Protein AF-A0AAX0AZK7-F1 (afdb_monomer_lite)

Sequence (66 aa):
MEGRRPPRRKNQKPITGEIFYPTTEEGKRIFIDSSTPVVIDILEKQLGPKRLSILMEHYKRRLQKA

Foldseek 3Di:
DDDPDDDDPPDPDPPDDDDDQDPDPVSNVVCCVVCVVVVLVVCCVVQNPVRSVVVVVVVVVVVVVD

Organism: Clostridium beijerinckii (NCBI:txid1520)

Structure (mmCIF, N/CA/C/O backbone):
data_AF-A0AAX0AZK7-F1
#
_entry.id   AF-A0AAX0AZK7-F1
#
loop_
_atom_site.group_PDB
_atom_site.id
_atom_site.type_symbol
_atom_site.label_atom_id
_atom_site.label_alt_id
_atom_site.label_comp_id
_atom_site.label_asym_id
_atom_site.label_entity_id
_atom_site.label_seq_id
_atom_site.pdbx_PDB_ins_code
_atom_site.Cartn_x
_atom_site.Cartn_y
_atom_site.Cartn_z
_atom_site.occupancy
_atom_site.B_iso_or_equiv
_atom_site.auth_seq_id
_atom_site.auth_comp_id
_atom_site.auth_asym_id
_atom_site.auth_atom_id
_atom_site.pdbx_PDB_model_num
ATOM 1 N N . MET A 1 1 ? -32.632 -38.450 -21.335 1.00 44.72 1 MET A N 1
ATOM 2 C CA . MET A 1 1 ? -31.713 -37.422 -21.868 1.00 44.72 1 MET A CA 1
ATOM 3 C C . MET A 1 1 ? -30.669 -37.138 -20.802 1.00 44.72 1 MET A C 1
ATOM 5 O O . MET A 1 1 ? -30.986 -36.501 -19.807 1.00 44.72 1 MET A O 1
ATOM 9 N N . GLU A 1 2 ? -29.470 -37.702 -20.942 1.00 50.06 2 GLU A N 1
ATOM 10 C CA . GLU A 1 2 ? -28.380 -37.507 -19.981 1.00 50.06 2 GLU A CA 1
ATOM 11 C C . GLU A 1 2 ? -27.899 -36.052 -19.990 1.00 50.06 2 GLU A C 1
ATOM 13 O O . GLU A 1 2 ? -27.607 -35.470 -21.037 1.00 50.06 2 GLU A O 1
ATOM 18 N N . GLY A 1 3 ? -27.859 -35.451 -18.798 1.00 61.34 3 GLY A N 1
ATOM 19 C CA . GLY A 1 3 ? -27.452 -34.069 -18.591 1.00 61.34 3 GLY A CA 1
ATOM 20 C C . GLY A 1 3 ? -25.990 -33.865 -18.972 1.00 61.34 3 GLY A C 1
ATOM 21 O O . GLY A 1 3 ? -25.086 -34.348 -18.290 1.00 61.34 3 GLY A O 1
ATOM 22 N N . ARG A 1 4 ? -25.757 -33.102 -20.043 1.00 64.12 4 ARG A N 1
ATOM 23 C CA . ARG A 1 4 ? -24.427 -32.632 -20.446 1.00 64.12 4 ARG A CA 1
ATOM 24 C C . ARG A 1 4 ? -23.884 -31.679 -19.378 1.00 64.12 4 ARG A C 1
ATOM 26 O O . ARG A 1 4 ? -24.065 -30.468 -19.467 1.00 64.12 4 ARG A O 1
ATOM 33 N N . ARG A 1 5 ? -23.230 -32.209 -18.340 1.00 64.56 5 ARG A N 1
ATOM 34 C CA . ARG A 1 5 ? -22.419 -31.377 -17.441 1.00 64.56 5 ARG A CA 1
ATOM 35 C C . ARG A 1 5 ? -21.236 -30.823 -18.242 1.00 64.56 5 ARG A C 1
ATOM 37 O O . ARG A 1 5 ? -20.609 -31.590 -18.977 1.00 64.56 5 ARG A O 1
ATOM 44 N N . PRO A 1 6 ? -20.914 -29.525 -18.119 1.00 66.56 6 PRO A N 1
ATOM 45 C CA . PRO A 1 6 ? -19.769 -28.957 -18.811 1.00 66.56 6 PRO A CA 1
ATOM 46 C C . PRO A 1 6 ? -18.485 -29.695 -18.393 1.00 66.56 6 PRO A C 1
ATOM 48 O O . PRO A 1 6 ? -18.343 -30.071 -17.222 1.00 66.56 6 PRO A O 1
ATOM 51 N N . PRO A 1 7 ? -17.552 -29.934 -19.330 1.00 69.50 7 PRO A N 1
ATOM 52 C CA . PRO A 1 7 ? -16.323 -30.653 -19.036 1.00 69.50 7 PRO A CA 1
ATOM 53 C C . PRO A 1 7 ? -15.530 -29.908 -17.956 1.00 69.50 7 PRO A C 1
ATOM 55 O O . PRO A 1 7 ? -15.262 -28.710 -18.070 1.00 69.50 7 PRO A O 1
ATOM 58 N N . ARG A 1 8 ? -15.152 -30.621 -16.884 1.00 64.69 8 ARG A N 1
ATOM 59 C CA . ARG A 1 8 ? -14.244 -30.098 -15.851 1.00 64.69 8 ARG A CA 1
ATOM 60 C C . ARG A 1 8 ? -12.965 -29.620 -16.543 1.00 64.69 8 ARG A C 1
ATOM 62 O O . ARG A 1 8 ? -12.340 -30.401 -17.258 1.00 64.69 8 ARG A O 1
ATOM 69 N N . ARG A 1 9 ? -12.581 -28.353 -16.335 1.00 65.50 9 ARG A N 1
ATOM 70 C CA . ARG A 1 9 ? -11.346 -27.748 -16.865 1.00 65.50 9 ARG A CA 1
ATOM 71 C C . ARG A 1 9 ? -10.128 -28.474 -16.279 1.00 65.50 9 ARG A C 1
ATOM 73 O O . ARG A 1 9 ? -9.572 -28.046 -15.278 1.00 65.50 9 ARG A O 1
ATOM 80 N N . LYS A 1 10 ? -9.751 -29.608 -16.873 1.00 59.69 10 LYS A N 1
ATOM 81 C CA . LYS A 1 10 ? -8.759 -30.544 -16.320 1.00 59.69 10 LYS A CA 1
ATOM 82 C C . LYS A 1 10 ? -7.316 -30.022 -16.346 1.00 59.69 10 LYS A C 1
ATOM 84 O O . LYS A 1 10 ? -6.487 -30.591 -15.658 1.00 59.69 10 LYS A O 1
ATOM 89 N N . ASN A 1 11 ? -7.027 -28.940 -17.077 1.00 61.50 11 ASN A N 1
ATOM 90 C CA . ASN A 1 11 ? -5.657 -28.512 -17.385 1.00 61.50 11 ASN A CA 1
ATOM 91 C C . ASN A 1 11 ? -5.442 -26.986 -17.289 1.00 61.50 11 ASN A C 1
ATOM 93 O O . ASN A 1 11 ? -4.729 -26.422 -18.119 1.00 61.50 11 ASN A O 1
ATOM 97 N N . GLN A 1 12 ? -6.050 -26.282 -16.326 1.00 63.66 12 GLN A N 1
ATOM 98 C CA . GLN A 1 12 ? -5.599 -24.911 -16.044 1.00 63.66 12 GLN A CA 1
ATOM 99 C C . GLN A 1 12 ? -4.235 -24.993 -15.354 1.00 63.66 12 GLN A C 1
ATOM 101 O O . GLN A 1 12 ? -4.152 -25.182 -14.144 1.00 63.66 12 GLN A O 1
ATOM 106 N N . LYS A 1 13 ? -3.159 -24.924 -16.144 1.00 69.56 13 LYS A N 1
ATOM 107 C CA . LYS A 1 13 ? -1.810 -24.747 -15.603 1.00 69.56 13 LYS A CA 1
ATOM 108 C C . LYS A 1 13 ? -1.793 -23.439 -14.797 1.00 69.56 13 LYS A C 1
ATOM 110 O O . LYS A 1 13 ? -2.412 -22.470 -15.248 1.00 69.56 13 LYS A O 1
ATOM 115 N N . PRO A 1 14 ? -1.132 -23.395 -13.628 1.00 74.25 14 PRO A N 1
ATOM 116 C CA . PRO A 1 14 ? -0.961 -22.144 -12.906 1.00 74.25 14 PRO A CA 1
ATOM 117 C C . PRO A 1 14 ? -0.262 -21.138 -13.824 1.00 74.25 14 PRO A C 1
ATOM 119 O O . PRO A 1 14 ? 0.667 -21.495 -14.547 1.00 74.25 14 PRO A O 1
ATOM 122 N N . ILE A 1 15 ? -0.738 -19.894 -13.827 1.00 71.38 15 ILE A N 1
ATOM 123 C CA . ILE A 1 15 ? -0.059 -18.807 -14.530 1.00 71.38 15 ILE A CA 1
ATOM 124 C C . ILE A 1 15 ? 1.267 -18.587 -13.799 1.00 71.38 15 ILE A C 1
ATOM 126 O O . 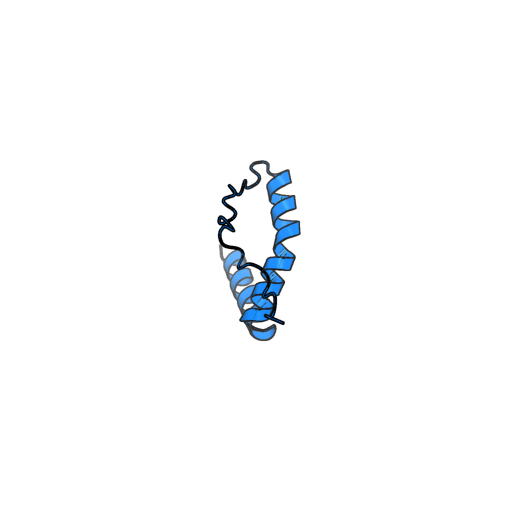ILE A 1 15 ? 1.291 -18.060 -12.691 1.00 71.38 15 ILE A O 1
ATOM 130 N N . THR A 1 16 ? 2.362 -19.043 -14.399 1.00 69.12 16 THR A N 1
ATOM 131 C CA . THR A 1 16 ? 3.726 -18.793 -13.932 1.00 69.12 16 THR A CA 1
ATOM 132 C C . THR A 1 16 ? 4.273 -17.607 -14.714 1.00 69.12 16 THR A C 1
ATOM 134 O O . THR A 1 16 ? 4.622 -17.754 -15.884 1.00 69.12 16 THR A O 1
ATOM 137 N N . GLY A 1 17 ? 4.285 -16.427 -14.098 1.00 69.81 17 GLY A N 1
ATOM 138 C CA . GLY A 1 17 ? 4.882 -15.219 -14.664 1.00 69.81 17 GLY A CA 1
ATOM 139 C C . GLY A 1 17 ? 5.979 -14.691 -13.748 1.00 69.81 17 GLY A C 1
ATOM 140 O O . GLY A 1 17 ? 5.813 -14.693 -12.529 1.00 69.81 17 GLY A O 1
ATOM 141 N N . GLU A 1 18 ? 7.089 -14.244 -14.332 1.00 71.88 18 GLU A N 1
ATOM 142 C CA . GLU A 1 18 ? 8.097 -13.464 -13.616 1.00 71.88 18 GLU A CA 1
ATOM 143 C C . GLU A 1 18 ? 7.605 -12.022 -13.475 1.00 71.88 18 GLU A C 1
ATOM 145 O O . GLU A 1 18 ? 7.208 -11.381 -14.450 1.00 71.88 18 GLU A O 1
ATOM 150 N N . ILE A 1 19 ? 7.592 -11.520 -12.241 1.00 72.06 19 ILE A N 1
ATOM 151 C CA . ILE A 1 19 ? 7.213 -10.139 -11.952 1.00 72.06 19 ILE A CA 1
ATOM 152 C C . ILE A 1 19 ? 8.473 -9.286 -12.075 1.00 72.06 19 ILE A C 1
ATOM 154 O O . ILE A 1 19 ? 9.349 -9.330 -11.211 1.00 72.06 19 ILE A O 1
ATOM 158 N N . PHE A 1 20 ? 8.559 -8.502 -13.147 1.00 74.81 20 PHE A N 1
ATOM 159 C CA . PHE A 1 20 ? 9.630 -7.527 -13.317 1.00 74.81 20 PHE A CA 1
ATOM 160 C C . PHE A 1 20 ? 9.294 -6.249 -12.552 1.00 74.81 20 PHE A C 1
ATOM 162 O O . PHE A 1 20 ? 8.364 -5.523 -12.904 1.00 74.81 20 PHE A O 1
ATOM 169 N N . TYR A 1 21 ? 10.070 -5.966 -11.507 1.00 82.44 21 TYR A N 1
ATOM 170 C CA . TYR A 1 21 ? 10.013 -4.681 -10.819 1.00 82.44 21 TYR A CA 1
ATOM 171 C C . TYR A 1 21 ? 10.818 -3.629 -11.591 1.00 82.44 21 TYR A C 1
ATOM 173 O O . TYR A 1 21 ? 11.893 -3.942 -12.112 1.00 82.44 21 TYR A O 1
ATOM 181 N N . PRO A 1 22 ? 10.335 -2.378 -11.665 1.00 88.25 22 PRO A N 1
ATOM 182 C CA . PRO A 1 22 ? 11.052 -1.325 -12.365 1.00 88.25 22 PRO A CA 1
ATOM 183 C C . PRO A 1 22 ? 12.376 -1.000 -11.669 1.00 88.25 22 PRO A C 1
ATOM 185 O O . PRO A 1 22 ? 12.450 -0.863 -10.447 1.00 88.25 22 PRO A O 1
ATOM 188 N N . THR A 1 23 ? 13.427 -0.844 -12.470 1.00 89.12 23 THR A N 1
ATOM 189 C CA . THR A 1 23 ? 14.786 -0.557 -11.992 1.00 89.12 23 THR A CA 1
ATOM 190 C C . THR A 1 23 ? 15.137 0.927 -12.063 1.00 89.12 23 THR A C 1
ATOM 192 O O . THR A 1 23 ? 15.936 1.398 -11.254 1.00 89.12 23 THR A O 1
ATOM 195 N N . THR A 1 24 ? 14.523 1.678 -12.982 1.00 93.38 24 THR A N 1
ATOM 196 C CA . THR A 1 24 ? 14.731 3.125 -13.131 1.00 93.38 24 THR A CA 1
ATOM 197 C C . THR A 1 24 ? 14.027 3.905 -12.021 1.00 93.38 24 THR A C 1
ATOM 199 O O . THR A 1 24 ? 12.972 3.500 -11.536 1.00 93.38 24 THR A O 1
ATOM 202 N N . GLU A 1 25 ? 14.581 5.055 -11.631 1.00 92.12 25 GLU A N 1
ATOM 203 C CA . GLU A 1 25 ? 13.969 5.923 -10.611 1.00 92.12 25 GLU A CA 1
ATOM 204 C C . GLU A 1 25 ? 12.572 6.407 -11.021 1.00 92.12 25 GLU A C 1
ATOM 206 O O . GLU A 1 25 ? 11.650 6.431 -10.207 1.00 92.12 25 GLU A O 1
ATOM 211 N N . GLU A 1 26 ? 12.387 6.726 -12.303 1.00 91.25 26 GLU A N 1
ATOM 212 C CA . GLU A 1 26 ? 11.084 7.099 -12.856 1.00 91.25 26 GLU A CA 1
ATOM 213 C C . GLU A 1 26 ? 10.086 5.934 -12.795 1.00 91.25 26 GLU A C 1
ATOM 215 O O . GLU A 1 26 ? 8.961 6.100 -12.324 1.00 91.25 26 GLU A O 1
ATOM 220 N N . GLY A 1 27 ? 10.515 4.725 -13.169 1.00 88.94 27 GLY A N 1
ATOM 221 C CA . GLY A 1 27 ? 9.671 3.535 -13.106 1.00 88.94 27 GLY A CA 1
ATOM 222 C C . GLY A 1 27 ? 9.269 3.174 -11.675 1.00 88.94 27 GLY A C 1
ATOM 223 O O . GLY A 1 27 ? 8.121 2.799 -11.436 1.00 88.94 27 GLY A O 1
ATOM 224 N N . LYS A 1 28 ? 10.176 3.339 -10.704 1.00 92.38 28 LYS A N 1
ATOM 225 C CA . LYS A 1 28 ? 9.868 3.139 -9.279 1.00 92.38 28 LYS A CA 1
ATOM 226 C C . LYS A 1 28 ? 8.786 4.099 -8.798 1.00 92.38 28 LYS A C 1
ATOM 228 O O . LYS A 1 28 ? 7.871 3.657 -8.108 1.00 92.38 28 LYS A O 1
ATOM 233 N N . ARG A 1 29 ? 8.859 5.381 -9.179 1.00 92.19 29 ARG A N 1
ATOM 234 C CA . ARG A 1 29 ? 7.829 6.374 -8.831 1.00 92.19 29 ARG A CA 1
ATOM 235 C C . ARG A 1 29 ? 6.471 5.978 -9.393 1.00 92.19 29 ARG A C 1
ATOM 237 O O . ARG A 1 29 ? 5.530 5.832 -8.625 1.00 92.19 29 ARG A O 1
ATOM 244 N N . ILE A 1 30 ? 6.403 5.675 -10.690 1.00 91.69 30 ILE A N 1
ATOM 245 C CA . ILE A 1 30 ? 5.158 5.250 -11.351 1.00 91.69 30 ILE A CA 1
ATOM 246 C C . ILE A 1 30 ? 4.574 3.997 -10.683 1.00 91.69 30 ILE A C 1
ATOM 248 O O . ILE A 1 30 ? 3.365 3.906 -10.460 1.00 91.69 30 ILE A O 1
ATOM 252 N N . PHE A 1 31 ? 5.418 3.023 -10.336 1.00 90.44 31 PHE A N 1
ATOM 253 C CA . PHE A 1 31 ? 4.975 1.811 -9.651 1.00 90.44 31 PHE A CA 1
ATOM 254 C C . PHE A 1 31 ? 4.433 2.099 -8.251 1.00 90.44 31 PHE A C 1
ATOM 256 O O . PHE A 1 31 ? 3.372 1.589 -7.894 1.00 90.44 31 PHE A O 1
ATOM 263 N N . ILE A 1 32 ? 5.120 2.925 -7.462 1.00 91.69 32 ILE A N 1
ATOM 264 C CA . ILE A 1 32 ? 4.644 3.319 -6.132 1.00 91.69 32 ILE A CA 1
ATOM 265 C C . ILE A 1 32 ? 3.317 4.070 -6.258 1.00 91.69 32 ILE A C 1
ATOM 267 O O . ILE A 1 32 ? 2.352 3.692 -5.598 1.00 91.69 32 ILE A O 1
ATOM 271 N N . ASP A 1 33 ? 3.230 5.061 -7.142 1.00 93.69 33 ASP A N 1
ATOM 272 C CA . ASP A 1 33 ? 2.036 5.896 -7.300 1.00 93.69 33 ASP A CA 1
ATOM 273 C C . ASP A 1 33 ? 0.818 5.077 -7.751 1.00 93.69 33 ASP A C 1
ATOM 275 O O . ASP A 1 33 ? -0.288 5.264 -7.245 1.00 93.69 33 ASP A O 1
ATOM 279 N N . SER A 1 34 ? 1.021 4.114 -8.656 1.00 91.81 34 SER A N 1
ATOM 280 C CA . SER A 1 34 ? -0.054 3.241 -9.149 1.00 91.81 34 SER A CA 1
ATOM 281 C C . SER A 1 34 ? -0.456 2.138 -8.166 1.00 91.81 34 SER A C 1
ATOM 283 O O . SER A 1 34 ? -1.632 1.778 -8.099 1.00 91.81 34 SER A O 1
ATOM 285 N N . SER A 1 35 ? 0.488 1.592 -7.393 1.00 91.81 35 SER A N 1
ATOM 286 C CA . SER A 1 35 ? 0.218 0.488 -6.460 1.00 91.81 35 SER A CA 1
ATOM 287 C C . SER A 1 35 ? -0.277 0.955 -5.092 1.00 91.81 35 SER A C 1
ATOM 289 O O . SER A 1 35 ? -1.053 0.240 -4.453 1.00 91.81 35 SER A O 1
ATOM 291 N N . THR A 1 36 ? 0.123 2.151 -4.648 1.00 93.88 36 THR A N 1
ATOM 292 C CA . THR A 1 36 ? -0.205 2.676 -3.313 1.00 93.88 36 THR A CA 1
ATOM 293 C C . THR A 1 36 ? -1.709 2.655 -3.021 1.00 93.88 36 THR A C 1
ATOM 295 O O . THR A 1 36 ? -2.072 2.093 -1.988 1.00 93.88 36 THR A O 1
ATOM 298 N N . PRO A 1 37 ? -2.610 3.153 -3.895 1.00 94.44 37 PRO A N 1
ATOM 299 C CA . PRO A 1 37 ? -4.050 3.120 -3.624 1.00 94.44 37 PRO A CA 1
ATOM 300 C C . PRO A 1 37 ? -4.581 1.701 -3.383 1.00 94.44 37 PRO A C 1
ATOM 302 O O . PRO A 1 37 ? -5.310 1.463 -2.427 1.00 94.44 37 PRO A O 1
ATOM 305 N N . VAL A 1 38 ? -4.139 0.731 -4.192 1.00 95.69 38 VAL A N 1
ATOM 306 C CA . VAL A 1 38 ? -4.562 -0.673 -4.069 1.00 95.69 38 VAL A CA 1
ATOM 307 C C . VAL A 1 38 ? -4.111 -1.272 -2.739 1.00 95.69 38 VAL A C 1
ATOM 309 O O . VAL A 1 38 ? -4.871 -1.984 -2.081 1.00 95.69 38 VAL A O 1
ATOM 312 N N . VAL A 1 39 ? -2.878 -0.981 -2.323 1.00 94.12 39 VAL A N 1
ATOM 313 C CA . VAL A 1 39 ? -2.346 -1.451 -1.039 1.00 94.12 39 VAL A CA 1
ATOM 314 C C . VAL A 1 39 ? -3.120 -0.832 0.124 1.00 94.12 39 VAL A C 1
ATOM 316 O O . VAL A 1 39 ? -3.493 -1.553 1.049 1.00 94.12 39 VAL A O 1
ATOM 319 N N . ILE A 1 40 ? -3.401 0.473 0.071 1.00 95.56 40 ILE A N 1
ATOM 320 C CA . ILE A 1 40 ? -4.189 1.167 1.097 1.00 95.56 40 ILE A CA 1
ATOM 321 C C . ILE A 1 40 ? -5.590 0.560 1.213 1.00 95.56 40 ILE A C 1
ATOM 323 O O . ILE A 1 40 ? -6.000 0.227 2.323 1.00 95.56 40 ILE A O 1
ATOM 327 N N . ASP A 1 41 ? -6.269 0.307 0.094 1.00 96.88 41 ASP A N 1
ATOM 328 C CA . ASP A 1 41 ? -7.594 -0.322 0.079 1.00 96.88 41 ASP A CA 1
ATOM 329 C C . ASP A 1 41 ? -7.586 -1.725 0.706 1.00 96.88 41 ASP A C 1
ATOM 331 O O . ASP A 1 41 ? -8.500 -2.098 1.447 1.00 96.88 41 ASP A O 1
ATOM 335 N N . ILE A 1 42 ? -6.560 -2.533 0.413 1.00 96.81 42 ILE A N 1
ATOM 336 C CA . ILE A 1 42 ? -6.404 -3.869 1.009 1.00 96.81 42 ILE A CA 1
ATOM 337 C C . ILE A 1 42 ? -6.225 -3.750 2.525 1.00 96.81 42 ILE A C 1
ATOM 339 O O . ILE A 1 42 ? -6.879 -4.474 3.281 1.00 96.81 42 ILE A O 1
ATOM 343 N N . LEU A 1 43 ? -5.366 -2.833 2.972 1.00 95.69 43 LEU A N 1
ATOM 344 C CA . LEU A 1 43 ? -5.116 -2.607 4.393 1.00 95.69 43 LEU A CA 1
ATOM 345 C C . LEU A 1 43 ? -6.366 -2.088 5.110 1.00 95.69 43 LEU A C 1
ATOM 347 O O . LEU A 1 43 ? -6.665 -2.541 6.216 1.00 95.69 43 LEU A O 1
ATOM 351 N N . GLU A 1 44 ? -7.126 -1.190 4.484 1.00 96.31 44 GLU A N 1
ATOM 352 C CA . GLU A 1 44 ? -8.369 -0.667 5.047 1.00 96.31 44 GLU A CA 1
ATOM 353 C C . GLU A 1 44 ? -9.417 -1.771 5.188 1.00 96.31 44 GLU A C 1
ATOM 355 O O . GLU A 1 44 ? -10.032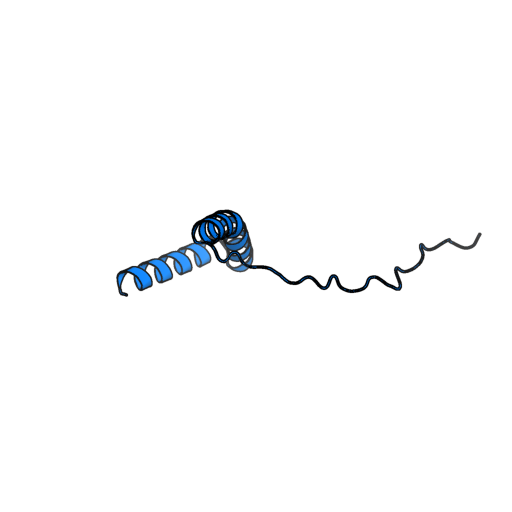 -1.896 6.248 1.00 96.31 44 GLU A O 1
ATOM 360 N N . LYS A 1 45 ? -9.563 -2.641 4.180 1.00 97.06 45 LYS A N 1
ATOM 361 C CA . LYS A 1 45 ? -10.472 -3.798 4.243 1.00 97.06 45 LYS A CA 1
ATOM 362 C C . LYS A 1 45 ? -10.113 -4.777 5.359 1.00 97.06 45 LYS A C 1
ATOM 364 O O . LYS A 1 45 ? -11.010 -5.361 5.960 1.00 97.06 45 LYS A O 1
ATOM 369 N N . GLN A 1 46 ? -8.824 -4.980 5.628 1.00 96.12 46 GLN A N 1
ATOM 370 C CA . GLN A 1 46 ? -8.370 -5.945 6.635 1.00 96.12 46 GLN A CA 1
ATOM 371 C C . GLN A 1 46 ? -8.391 -5.386 8.062 1.00 96.12 46 GLN A C 1
ATOM 373 O O . GLN A 1 46 ? -8.708 -6.109 9.006 1.00 96.12 46 GLN A O 1
ATOM 378 N N . LEU A 1 47 ? -8.031 -4.115 8.238 1.00 95.12 47 LEU A N 1
ATOM 379 C CA . LEU A 1 47 ? -7.835 -3.507 9.558 1.00 95.12 47 LEU A CA 1
ATOM 380 C C . LEU A 1 47 ? -9.012 -2.625 9.989 1.00 95.12 47 LEU A C 1
ATOM 382 O O . LEU A 1 47 ? -9.21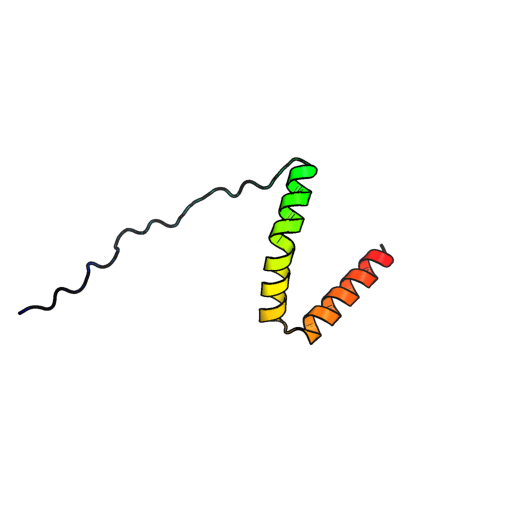3 -2.404 11.187 1.00 95.12 47 LEU A O 1
ATOM 386 N N . GLY A 1 48 ? -9.772 -2.111 9.026 1.00 96.00 48 GLY A N 1
ATOM 387 C CA . GLY A 1 48 ? -10.735 -1.035 9.205 1.00 96.00 48 GLY A CA 1
ATOM 388 C C . GLY A 1 48 ? -10.070 0.352 9.278 1.00 96.00 48 GLY A C 1
ATOM 389 O O . GLY A 1 48 ? -8.910 0.480 9.695 1.00 96.00 48 GLY A O 1
ATOM 390 N N . PRO A 1 49 ? -10.819 1.423 8.958 1.00 94.44 49 PRO A N 1
ATOM 391 C CA . PRO A 1 49 ? -10.279 2.778 8.796 1.00 94.44 49 PRO A CA 1
ATOM 392 C C . PRO A 1 49 ? -9.603 3.318 10.063 1.00 94.44 49 PRO A C 1
ATOM 394 O O . PRO A 1 49 ? -8.536 3.931 10.009 1.00 94.44 49 PRO A O 1
ATOM 397 N N . LYS A 1 50 ? -10.180 3.047 11.243 1.00 96.38 50 LYS A N 1
ATOM 398 C CA . LYS A 1 50 ? -9.659 3.555 12.523 1.00 96.38 50 LYS A CA 1
ATOM 399 C C . LYS A 1 50 ? -8.284 2.975 12.868 1.00 96.38 50 LYS A C 1
ATOM 401 O O . LYS A 1 50 ? -7.403 3.710 13.304 1.00 96.38 50 LYS A O 1
ATOM 406 N N . ARG A 1 51 ? -8.094 1.663 12.691 1.00 96.12 51 ARG A N 1
ATOM 407 C CA . ARG A 1 51 ? -6.813 1.000 12.997 1.00 96.12 51 ARG A CA 1
ATOM 408 C C . ARG A 1 51 ? -5.750 1.343 11.959 1.00 96.12 51 ARG A C 1
ATOM 410 O O . ARG A 1 51 ? -4.600 1.550 12.337 1.00 96.12 51 ARG A O 1
ATOM 417 N N . LEU A 1 52 ? -6.138 1.462 10.687 1.00 96.38 52 LEU A N 1
ATOM 418 C CA . LEU A 1 52 ? -5.234 1.896 9.624 1.00 96.38 52 LEU A CA 1
ATOM 419 C C . LEU A 1 52 ? -4.701 3.316 9.868 1.00 96.38 52 LEU A C 1
ATOM 421 O O . LEU A 1 52 ? -3.500 3.543 9.746 1.00 96.38 52 LEU A O 1
ATOM 425 N N . SER A 1 53 ? -5.562 4.246 10.289 1.00 96.12 53 SER A N 1
ATOM 426 C CA . SER A 1 53 ? -5.158 5.613 10.650 1.00 96.12 53 SER A CA 1
ATOM 427 C C . SER A 1 53 ? -4.100 5.634 11.763 1.00 96.12 53 SER A C 1
ATOM 429 O O . SER A 1 53 ? -3.047 6.255 11.613 1.00 96.12 53 SER A O 1
ATOM 431 N N . ILE A 1 54 ? -4.318 4.864 12.836 1.00 96.56 54 ILE A N 1
ATOM 432 C CA . ILE A 1 54 ? -3.356 4.738 13.943 1.00 96.56 54 ILE A CA 1
ATOM 433 C C . ILE A 1 54 ? -2.016 4.166 13.449 1.00 96.56 54 ILE A C 1
ATOM 435 O O . ILE A 1 54 ? -0.953 4.671 13.811 1.00 96.56 54 ILE A O 1
ATOM 439 N N . LEU A 1 55 ? -2.049 3.133 12.598 1.00 94.94 55 LEU A N 1
ATOM 440 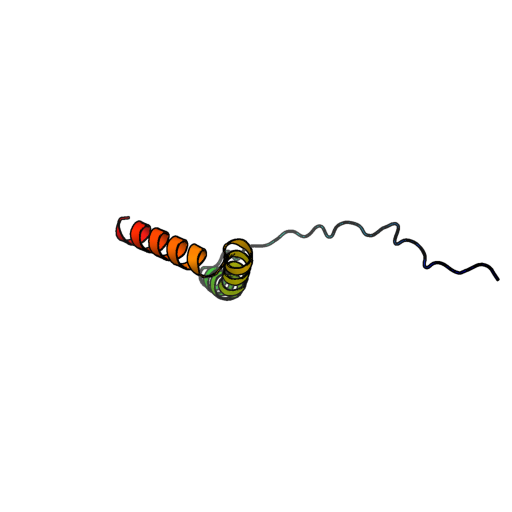C CA . LEU A 1 55 ? -0.846 2.523 12.024 1.00 94.94 55 LEU A CA 1
ATOM 441 C C . LEU A 1 55 ? -0.038 3.529 11.188 1.00 94.94 55 LEU A C 1
ATOM 443 O O . LEU A 1 55 ? 1.176 3.648 11.369 1.00 94.94 55 LEU A O 1
ATOM 447 N N . MET A 1 56 ? -0.717 4.272 10.311 1.00 94.75 56 MET A N 1
ATOM 448 C CA . MET A 1 56 ? -0.118 5.321 9.479 1.00 94.75 56 MET A CA 1
ATOM 449 C C . MET A 1 56 ? 0.531 6.412 10.338 1.00 94.75 56 MET A C 1
ATOM 451 O O . MET A 1 56 ? 1.654 6.841 10.065 1.00 94.75 56 MET A O 1
ATOM 455 N N . GLU A 1 57 ? -0.133 6.826 11.418 1.00 95.38 57 GLU A N 1
ATOM 456 C CA . GLU A 1 57 ? 0.393 7.833 12.337 1.00 95.38 57 GLU A CA 1
ATOM 457 C C . GLU A 1 57 ? 1.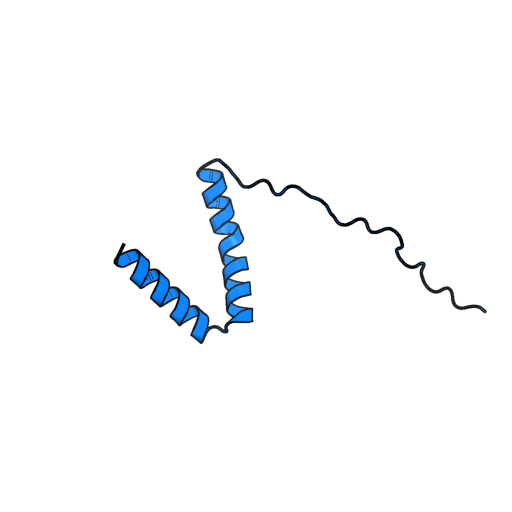643 7.345 13.087 1.00 95.38 57 GLU A C 1
ATOM 459 O O . GLU A 1 57 ? 2.644 8.065 13.161 1.00 95.38 57 GLU A O 1
ATOM 464 N N . HIS A 1 58 ? 1.634 6.109 13.596 1.00 95.06 58 HIS A N 1
ATOM 465 C CA . HIS A 1 58 ? 2.816 5.507 14.220 1.00 95.06 58 HIS A CA 1
ATOM 466 C C . HIS A 1 58 ? 4.000 5.440 13.254 1.00 95.06 58 HIS A C 1
ATOM 468 O O . HIS A 1 58 ? 5.127 5.767 13.638 1.00 95.06 58 HIS A O 1
ATOM 474 N N . TYR A 1 59 ? 3.749 5.052 12.003 1.00 93.06 59 TYR A N 1
ATOM 475 C CA . TYR A 1 59 ? 4.789 4.982 10.983 1.00 93.06 59 TYR A CA 1
ATOM 476 C C . TYR A 1 59 ? 5.363 6.368 10.662 1.00 93.06 59 TYR A C 1
ATOM 478 O O . TYR A 1 59 ? 6.581 6.548 10.675 1.00 93.06 59 TYR A O 1
ATOM 486 N N . LYS A 1 60 ? 4.503 7.383 10.498 1.00 94.12 60 LYS A N 1
ATOM 487 C CA . LYS A 1 60 ? 4.921 8.779 10.294 1.00 94.12 60 LYS A CA 1
ATOM 488 C C . LYS A 1 60 ? 5.806 9.289 11.434 1.00 94.12 60 LYS A C 1
ATOM 490 O O . LYS A 1 60 ? 6.853 9.879 11.181 1.00 94.12 60 LYS A O 1
ATOM 495 N N . ARG A 1 61 ? 5.428 9.021 12.689 1.00 94.88 61 ARG A N 1
ATOM 496 C CA . ARG A 1 61 ? 6.230 9.397 13.869 1.00 94.88 61 ARG A CA 1
ATOM 497 C C . ARG A 1 61 ? 7.586 8.689 13.901 1.00 94.88 61 ARG A C 1
ATOM 499 O O . ARG A 1 61 ? 8.556 9.274 14.368 1.00 94.88 61 ARG A O 1
ATOM 506 N N . ARG A 1 62 ? 7.667 7.442 13.424 1.00 93.69 62 ARG A N 1
ATOM 507 C CA . ARG A 1 62 ? 8.933 6.701 13.331 1.00 93.69 62 ARG A CA 1
ATOM 508 C C . ARG A 1 62 ? 9.870 7.321 12.296 1.00 93.69 62 ARG A C 1
ATOM 510 O O . ARG A 1 62 ? 11.047 7.460 12.594 1.00 93.69 62 ARG A O 1
ATOM 517 N N . LEU A 1 63 ? 9.349 7.727 11.139 1.00 90.94 63 LEU A N 1
ATOM 518 C CA . LEU A 1 63 ? 10.138 8.394 10.097 1.00 90.94 63 LEU A CA 1
ATOM 519 C C . LEU A 1 63 ? 10.668 9.765 10.530 1.00 90.94 63 LEU A C 1
ATOM 521 O O . LEU A 1 63 ? 11.732 10.157 10.091 1.00 90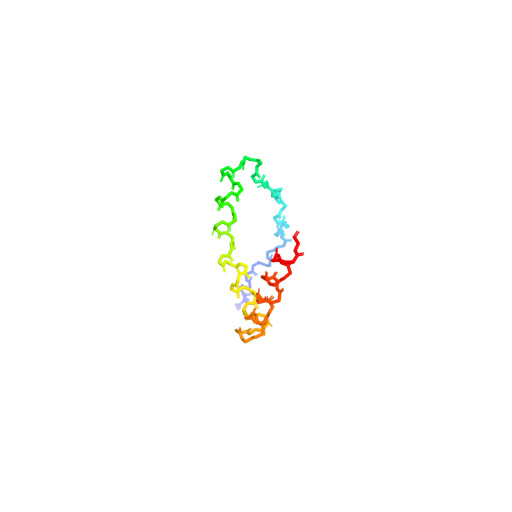.94 63 LEU A O 1
ATOM 525 N N . GLN A 1 64 ? 9.950 10.484 11.395 1.00 84.81 64 GLN A N 1
ATOM 526 C CA . GLN A 1 64 ? 10.409 11.773 11.938 1.00 84.81 64 GLN A CA 1
ATOM 527 C C . GLN A 1 64 ? 11.478 11.635 13.031 1.00 84.81 64 GLN A C 1
ATOM 529 O O . GLN A 1 64 ? 12.114 12.620 13.393 1.00 84.81 64 GLN A O 1
ATOM 534 N N . LYS A 1 65 ? 11.616 10.440 13.612 1.00 72.69 65 LYS A N 1
ATOM 535 C CA . LYS A 1 65 ? 12.626 10.128 14.632 1.00 72.69 65 LYS A CA 1
ATOM 536 C C . LYS A 1 65 ? 13.883 9.476 14.049 1.00 72.69 65 LYS A C 1
ATOM 538 O O . LYS A 1 65 ? 14.842 9.306 14.797 1.00 72.69 65 LYS A O 1
ATOM 543 N N . ALA A 1 66 ? 13.829 9.044 12.791 1.00 54.22 66 ALA A N 1
ATOM 544 C CA . ALA A 1 66 ? 14.943 8.470 12.042 1.00 54.22 66 ALA A CA 1
ATOM 545 C C . ALA A 1 66 ? 15.667 9.579 11.274 1.00 54.22 66 ALA A C 1
ATOM 547 O O . ALA A 1 66 ? 16.904 9.466 11.154 1.00 54.22 66 ALA A O 1
#

Radius of gyration: 21.48 Å; chains: 1; bounding box: 47×49×36 Å

pLDDT: mean 84.06, std 14.23, range [44.72, 97.06]

Secondary structure (DSSP, 8-state):
----PPPP-TT------------SHHHHHHHHHHHHHHHHHHHHHHH-HHHHHHHHHHHHHHHHH-